Protein AF-A0A836BK67-F1 (afdb_monomer_lite)

Radius of gyration: 15.7 Å; chains: 1; bounding box: 32×42×34 Å

pLDDT: mean 86.34, std 13.84, range [33.91, 96.5]

Sequence (68 aa):
MAPGVCPNCGTSKWLASETSNYLAKATKHEHDEKYDVDLKDGLFVRSFVCKNCSNVVLIKETYDTELK

Foldseek 3Di:
DQDDADPPPRDSAKDKDPDWDKDWDWDADPPDRDIDTHPPPIFTWIWIAHPPPRDIDIDTDDDPPPPD

Structure (mmCIF, N/CA/C/O backbone):
data_AF-A0A836BK67-F1
#
_entry.id   AF-A0A836BK67-F1
#
loop_
_atom_site.group_PDB
_atom_site.id
_atom_site.type_symbol
_atom_site.label_atom_id
_atom_site.label_alt_id
_atom_site.label_comp_id
_atom_site.label_asym_id
_atom_site.label_entity_id
_atom_site.label_seq_id
_atom_site.pdbx_PDB_ins_code
_atom_site.Cartn_x
_atom_site.Cartn_y
_atom_site.Cartn_z
_atom_site.occupancy
_atom_site.B_iso_or_equiv
_atom_site.auth_seq_id
_atom_site.auth_comp_id
_atom_site.auth_asym_id
_atom_site.auth_atom_id
_atom_site.pdbx_PDB_model_num
ATOM 1 N N . MET A 1 1 ? -3.262 -9.215 6.534 1.00 60.97 1 MET A N 1
ATOM 2 C CA . MET A 1 1 ? -3.071 -8.508 7.824 1.00 60.97 1 MET A CA 1
ATOM 3 C C . MET A 1 1 ? -3.794 -7.167 7.751 1.00 60.97 1 MET A C 1
ATOM 5 O O . MET A 1 1 ? -3.676 -6.517 6.721 1.00 60.97 1 MET A O 1
ATOM 9 N N . ALA A 1 2 ? -4.571 -6.776 8.765 1.00 69.00 2 ALA A N 1
ATOM 10 C CA . ALA A 1 2 ? -5.158 -5.430 8.827 1.00 69.00 2 ALA A CA 1
ATOM 11 C C . ALA A 1 2 ? -4.126 -4.426 9.377 1.00 69.00 2 ALA A C 1
ATOM 13 O O . ALA A 1 2 ? -3.253 -4.845 10.145 1.00 69.00 2 ALA A O 1
ATOM 14 N N . PRO A 1 3 ? -4.210 -3.125 9.034 1.00 77.88 3 PRO A N 1
ATOM 15 C CA . PRO A 1 3 ? -3.421 -2.112 9.713 1.00 77.88 3 PRO A CA 1
ATOM 16 C C . PRO A 1 3 ? -3.775 -2.131 11.197 1.00 77.88 3 PRO A C 1
ATOM 18 O O . PRO A 1 3 ? -4.921 -2.410 11.555 1.00 77.88 3 PRO A O 1
ATOM 21 N N . GLY A 1 4 ? -2.796 -1.832 12.049 1.00 89.19 4 GLY A N 1
ATOM 22 C CA . GLY A 1 4 ? -3.030 -1.630 13.475 1.00 89.19 4 GLY A CA 1
ATOM 23 C C . GLY A 1 4 ? -3.913 -0.402 13.732 1.00 89.19 4 GLY A C 1
ATOM 24 O O . GLY A 1 4 ? -4.998 -0.230 13.171 1.00 89.19 4 GLY A O 1
ATOM 25 N N . VAL A 1 5 ? -3.458 0.489 14.604 1.00 94.50 5 VAL A N 1
ATOM 26 C CA . VAL A 1 5 ? -4.207 1.709 14.917 1.00 94.50 5 VAL A CA 1
ATOM 27 C C . VAL A 1 5 ? -4.035 2.750 13.806 1.00 94.50 5 VAL A C 1
ATOM 29 O O . VAL A 1 5 ? -2.930 2.973 13.317 1.00 94.50 5 VAL A O 1
ATOM 32 N N . CYS A 1 6 ? -5.129 3.401 13.404 1.00 93.94 6 CYS A N 1
ATOM 33 C CA . CYS A 1 6 ? -5.107 4.491 12.435 1.00 93.94 6 CYS A CA 1
ATOM 34 C C . CYS A 1 6 ? -4.253 5.652 12.958 1.00 93.94 6 CYS A C 1
ATOM 36 O O . CYS A 1 6 ? -4.611 6.232 13.987 1.00 93.94 6 CYS A O 1
ATOM 38 N N . PRO A 1 7 ? -3.191 6.055 12.234 1.00 93.44 7 PRO A N 1
ATOM 39 C CA . PRO A 1 7 ? -2.264 7.083 12.707 1.00 93.44 7 PRO A CA 1
ATOM 40 C C . PRO A 1 7 ? -2.904 8.473 12.786 1.00 93.44 7 PRO A C 1
ATOM 42 O O . PRO A 1 7 ? -2.369 9.352 13.446 1.00 93.44 7 PRO A O 1
ATOM 45 N N . ASN A 1 8 ? -4.053 8.672 12.129 1.00 95.00 8 ASN A N 1
ATOM 46 C CA . ASN A 1 8 ? -4.729 9.965 12.089 1.00 95.00 8 ASN A CA 1
ATOM 47 C C . ASN A 1 8 ? -5.769 10.152 13.210 1.00 95.00 8 ASN A C 1
ATOM 49 O O . ASN A 1 8 ? -5.951 11.256 13.700 1.00 95.00 8 ASN A O 1
ATOM 53 N N . CYS A 1 9 ? -6.493 9.099 13.613 1.00 95.62 9 CYS A N 1
ATOM 54 C CA . CYS A 1 9 ? -7.600 9.243 14.580 1.00 95.62 9 CYS A CA 1
ATOM 55 C C . CYS A 1 9 ? -7.655 8.172 15.678 1.00 95.62 9 CYS A C 1
ATOM 57 O O . CYS A 1 9 ? -8.619 8.131 16.437 1.00 95.62 9 CYS A O 1
ATOM 59 N N . GLY A 1 10 ? -6.673 7.272 15.750 1.00 95.00 10 GLY A N 1
ATOM 60 C CA . GLY A 1 10 ? -6.561 6.313 16.851 1.00 95.00 10 GLY A CA 1
ATOM 61 C C . GLY A 1 10 ? -7.536 5.127 16.819 1.00 95.00 10 GLY A C 1
ATOM 62 O O . GLY A 1 10 ? -7.492 4.284 17.709 1.00 95.00 10 GLY A O 1
ATOM 63 N N . THR A 1 11 ? -8.412 5.006 15.816 1.00 93.31 11 THR A N 1
ATOM 64 C CA . THR A 1 11 ? -9.307 3.838 15.688 1.00 93.31 11 THR A CA 1
ATOM 65 C C . THR A 1 11 ? -8.629 2.656 14.990 1.00 93.31 11 THR A C 1
ATOM 67 O O . THR A 1 11 ? -7.750 2.846 14.157 1.00 93.31 11 THR A O 1
ATOM 70 N N . SER A 1 12 ? -9.083 1.433 15.258 1.00 94.12 12 SER A N 1
ATOM 71 C CA . SER A 1 12 ? -8.678 0.204 14.550 1.00 94.12 12 SER A CA 1
ATOM 72 C C . SER A 1 12 ? -9.715 -0.273 13.521 1.00 94.12 12 SER A C 1
ATOM 74 O O . SER A 1 12 ? -9.632 -1.385 13.002 1.00 94.12 12 SER A O 1
ATOM 76 N N . LYS A 1 13 ? -10.736 0.546 13.231 1.00 93.81 13 LYS A N 1
ATOM 77 C CA . LYS A 1 13 ? -11.818 0.202 12.301 1.00 93.81 13 LYS A CA 1
ATOM 78 C C . LYS A 1 13 ? -11.447 0.555 10.860 1.00 93.81 13 LYS A C 1
ATOM 80 O O . LYS A 1 13 ? -11.416 1.729 10.490 1.00 93.81 13 LYS A O 1
ATOM 85 N N . TRP A 1 14 ? -11.277 -0.475 10.036 1.00 95.56 14 TRP A N 1
ATOM 86 C CA . TR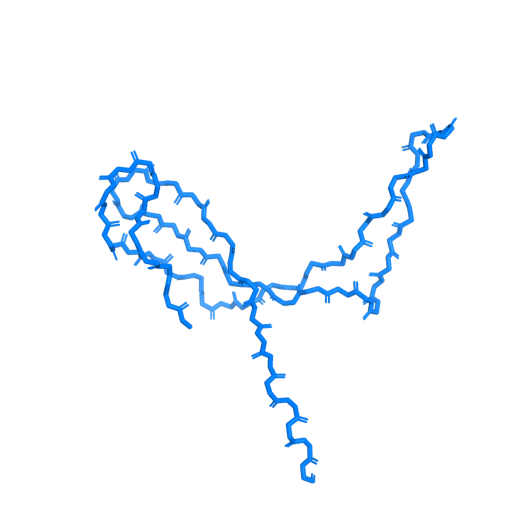P A 1 14 ? -10.863 -0.351 8.638 1.00 95.56 14 TRP A CA 1
ATOM 87 C C . TRP A 1 14 ? -11.873 -0.966 7.663 1.00 95.56 14 TRP A C 1
ATOM 89 O O . TRP A 1 14 ? -12.590 -1.913 7.996 1.00 95.56 14 TRP A O 1
ATOM 99 N N . LEU A 1 15 ? -11.916 -0.418 6.452 1.00 94.94 15 LEU A N 1
ATOM 100 C CA . LEU A 1 15 ? -12.454 -1.047 5.248 1.00 94.94 15 LEU A CA 1
ATOM 101 C C . LEU A 1 15 ? -11.270 -1.476 4.389 1.00 94.94 15 LEU A C 1
ATOM 103 O O . LEU A 1 15 ? -10.473 -0.629 3.997 1.00 94.94 15 LEU A O 1
ATOM 107 N N . ALA A 1 16 ? -11.137 -2.773 4.134 1.00 92.94 16 ALA A N 1
ATOM 108 C CA . ALA A 1 16 ? -10.133 -3.289 3.215 1.00 92.94 16 ALA A CA 1
ATOM 109 C C . ALA A 1 16 ? -10.685 -3.270 1.786 1.00 92.94 16 ALA A C 1
ATOM 111 O O . ALA A 1 16 ? -11.868 -3.536 1.581 1.00 92.94 16 ALA A O 1
ATOM 112 N N . SER A 1 17 ? -9.821 -2.994 0.816 1.00 90.69 17 SER A N 1
ATOM 113 C CA . SER A 1 17 ? -10.098 -3.309 -0.587 1.00 90.69 17 SER A CA 1
ATOM 114 C C . SER A 1 17 ? -10.291 -4.819 -0.764 1.00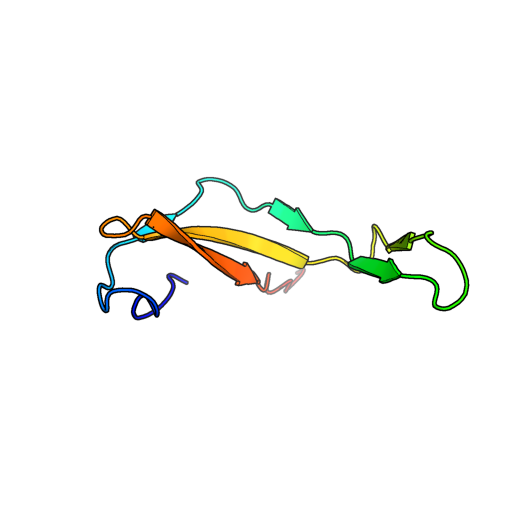 90.69 17 SER A C 1
ATOM 116 O O 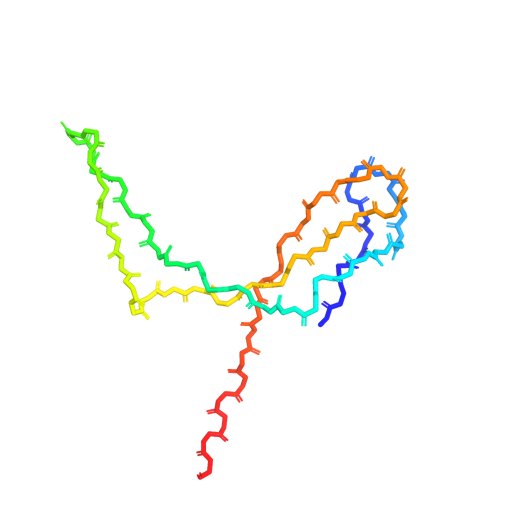. SER A 1 17 ? -9.635 -5.626 -0.098 1.00 90.69 17 SER A O 1
ATOM 118 N N . GLU A 1 18 ? -11.220 -5.193 -1.645 1.00 90.56 18 GLU A N 1
ATOM 119 C CA . GLU A 1 18 ? -11.509 -6.599 -1.956 1.00 90.56 18 GLU A CA 1
ATOM 120 C C . GLU A 1 18 ? -10.370 -7.252 -2.738 1.00 90.56 18 GLU A C 1
ATOM 122 O O . GLU A 1 18 ? -10.077 -8.433 -2.559 1.00 90.56 18 GLU A O 1
ATOM 127 N N . THR A 1 19 ? -9.704 -6.461 -3.578 1.00 87.56 19 THR A N 1
ATOM 128 C CA . THR A 1 19 ? -8.593 -6.893 -4.412 1.00 87.56 19 THR A CA 1
ATOM 129 C C . THR A 1 19 ? -7.308 -6.186 -4.025 1.00 87.56 19 THR A C 1
ATOM 131 O O . THR A 1 19 ? -7.280 -5.029 -3.600 1.00 87.56 19 THR A O 1
ATOM 134 N N . SER A 1 20 ? -6.219 -6.912 -4.211 1.00 88.44 20 SER A N 1
ATOM 135 C CA . SER A 1 20 ? -4.878 -6.373 -4.087 1.00 88.44 20 SER A CA 1
ATOM 136 C C . SER A 1 20 ? -4.444 -5.755 -5.408 1.00 88.44 20 SER A C 1
ATOM 138 O O . SER A 1 20 ? -4.798 -6.238 -6.482 1.00 88.44 20 SER A O 1
ATOM 140 N N . ASN A 1 21 ? -3.670 -4.680 -5.327 1.00 88.69 21 ASN A N 1
ATOM 141 C CA . ASN A 1 21 ? -3.180 -3.943 -6.484 1.00 88.69 21 ASN A CA 1
ATOM 142 C C . ASN A 1 21 ? -1.682 -4.174 -6.640 1.00 88.69 21 ASN A C 1
ATOM 144 O O . ASN A 1 21 ? -0.965 -4.270 -5.647 1.00 88.69 21 ASN A O 1
ATOM 148 N N . TYR A 1 22 ? -1.205 -4.228 -7.879 1.00 89.88 22 TYR A N 1
ATOM 149 C CA . TYR A 1 22 ? 0.221 -4.276 -8.169 1.00 89.88 22 TYR A CA 1
ATOM 150 C C . TYR A 1 22 ? 0.735 -2.868 -8.461 1.00 89.88 22 TYR A C 1
ATOM 152 O O . TYR A 1 22 ? 0.247 -2.202 -9.374 1.00 89.88 22 TYR A O 1
ATOM 160 N N . LEU A 1 23 ? 1.714 -2.414 -7.685 1.00 90.44 23 LEU A N 1
ATOM 161 C CA . LEU A 1 23 ? 2.404 -1.151 -7.906 1.00 90.44 23 LEU A CA 1
ATOM 162 C C . LEU A 1 23 ? 3.783 -1.436 -8.491 1.00 90.44 23 LEU A C 1
ATOM 164 O O . LEU A 1 23 ? 4.663 -1.947 -7.799 1.00 90.44 23 LEU A O 1
ATOM 168 N N . ALA A 1 24 ? 3.955 -1.099 -9.768 1.00 91.25 24 ALA A N 1
ATOM 169 C CA . ALA A 1 24 ? 5.255 -1.118 -10.421 1.00 91.25 24 ALA A CA 1
ATOM 170 C C . ALA A 1 24 ? 6.186 -0.081 -9.782 1.00 91.25 24 ALA A C 1
ATOM 172 O O . ALA A 1 24 ? 5.749 0.988 -9.340 1.00 91.25 24 ALA A O 1
ATOM 173 N N . LYS A 1 25 ? 7.478 -0.388 -9.741 1.00 90.38 25 LYS A N 1
ATOM 174 C CA . LYS A 1 25 ? 8.476 0.528 -9.200 1.00 90.38 25 LYS A CA 1
ATOM 175 C C . LYS A 1 25 ? 8.815 1.576 -10.243 1.00 90.38 25 LYS A C 1
ATOM 177 O O . LYS A 1 25 ? 9.239 1.247 -11.346 1.00 90.38 25 LYS A O 1
ATOM 182 N N . ALA A 1 26 ? 8.637 2.838 -9.877 1.00 91.00 26 ALA A N 1
ATOM 183 C CA . ALA A 1 26 ? 9.036 3.966 -10.700 1.00 91.00 26 ALA A CA 1
ATOM 184 C C . ALA A 1 26 ? 10.310 4.601 -10.131 1.00 91.00 26 ALA A C 1
ATOM 186 O O . ALA A 1 26 ? 10.368 4.909 -8.939 1.00 91.00 26 ALA A O 1
ATOM 187 N N . THR A 1 27 ? 11.311 4.822 -10.980 1.00 91.62 27 THR A N 1
ATOM 188 C CA . THR A 1 27 ? 12.544 5.541 -10.632 1.00 91.62 27 THR A CA 1
ATOM 189 C C . THR A 1 27 ? 12.606 6.819 -11.451 1.00 91.62 27 THR A C 1
ATOM 191 O O . THR A 1 27 ? 12.576 6.770 -12.679 1.00 91.62 27 THR A O 1
ATOM 194 N N . LYS A 1 28 ? 12.659 7.972 -10.779 1.00 93.06 28 LYS A N 1
ATOM 195 C CA . LYS A 1 28 ? 12.782 9.268 -11.452 1.00 93.06 28 LYS A CA 1
ATOM 196 C C . LYS A 1 28 ? 14.212 9.458 -11.952 1.00 93.06 28 LYS A C 1
ATOM 198 O O . LYS A 1 28 ? 15.154 9.165 -11.219 1.00 93.06 28 LYS A O 1
ATOM 203 N N . HIS A 1 29 ? 14.368 9.982 -13.161 1.00 91.62 29 HIS A N 1
ATOM 204 C CA . HIS A 1 29 ? 15.672 10.406 -13.665 1.00 91.62 29 HIS A CA 1
ATOM 205 C C . HIS A 1 29 ? 16.088 11.702 -12.965 1.00 91.62 29 HIS A C 1
ATOM 207 O O . HIS A 1 29 ? 15.286 12.615 -12.781 1.00 91.62 29 HIS A O 1
ATOM 213 N N . GLU A 1 30 ? 17.339 11.786 -12.522 1.00 87.62 30 GLU A N 1
ATOM 214 C CA . GLU A 1 30 ? 17.807 12.950 -11.756 1.00 87.62 30 GLU A CA 1
ATOM 215 C C . GLU A 1 30 ? 17.940 14.214 -12.626 1.00 87.62 30 GLU A C 1
ATOM 217 O O . GLU A 1 30 ? 17.834 15.328 -12.117 1.00 87.62 30 GLU A O 1
ATOM 222 N N . HIS A 1 31 ? 18.154 14.047 -13.936 1.00 83.69 31 HIS A N 1
ATOM 223 C CA . HIS A 1 31 ? 18.513 15.128 -14.864 1.00 83.69 31 HIS A CA 1
ATOM 224 C C . HIS A 1 31 ? 17.391 15.506 -15.845 1.00 83.69 31 HIS A C 1
ATOM 226 O O . HIS A 1 31 ? 17.522 16.487 -16.578 1.00 83.69 31 HIS A O 1
ATOM 232 N N . ASP A 1 32 ? 16.283 14.769 -15.849 1.00 81.81 32 ASP A N 1
ATOM 233 C CA . ASP A 1 32 ? 15.135 15.020 -16.710 1.00 81.81 32 ASP A CA 1
ATOM 234 C C . ASP A 1 32 ? 13.832 14.561 -16.038 1.00 81.81 32 ASP A C 1
ATOM 236 O O . ASP A 1 32 ? 13.828 13.712 -15.153 1.00 81.81 32 ASP A O 1
ATOM 240 N N . GLU A 1 33 ? 12.692 15.149 -16.412 1.00 88.62 33 GLU A N 1
ATOM 241 C CA . GLU A 1 33 ? 11.384 14.882 -15.781 1.00 88.62 33 GLU A CA 1
ATOM 242 C C . GLU A 1 33 ? 10.783 13.509 -16.146 1.00 88.62 33 GLU A C 1
ATOM 244 O O . GLU A 1 33 ? 9.568 13.305 -16.069 1.00 88.62 33 GLU A O 1
ATOM 249 N N . LYS A 1 34 ? 11.621 12.559 -16.561 1.00 91.56 34 LYS A N 1
ATOM 250 C CA . LYS A 1 34 ? 11.214 11.215 -16.958 1.00 91.56 34 LYS A CA 1
ATOM 251 C C . LYS A 1 34 ? 11.316 10.232 -15.798 1.00 91.56 34 LYS A C 1
ATOM 253 O O . LYS A 1 34 ? 11.968 10.469 -14.780 1.00 91.56 34 LYS A O 1
ATOM 258 N N . TYR A 1 35 ? 10.631 9.111 -15.981 1.00 91.12 35 TYR A N 1
ATOM 259 C CA . TYR A 1 35 ? 10.583 8.008 -15.037 1.00 91.12 35 TYR A CA 1
ATOM 260 C C . TYR A 1 35 ? 10.791 6.701 -15.796 1.00 91.12 35 TYR A C 1
ATOM 262 O O . TYR A 1 35 ? 10.118 6.465 -16.800 1.00 91.12 35 TYR A O 1
ATOM 270 N N . ASP A 1 36 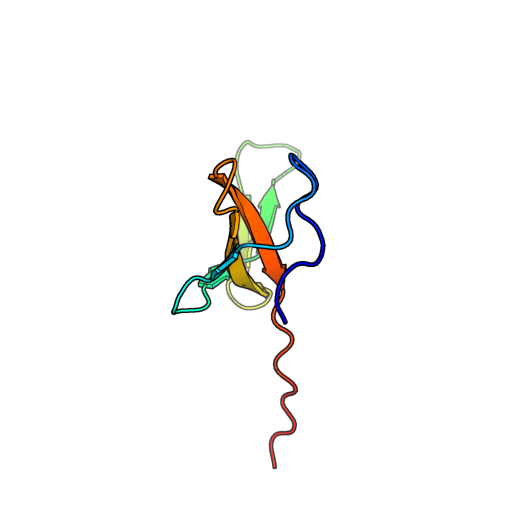? 11.666 5.843 -15.283 1.00 91.38 36 ASP A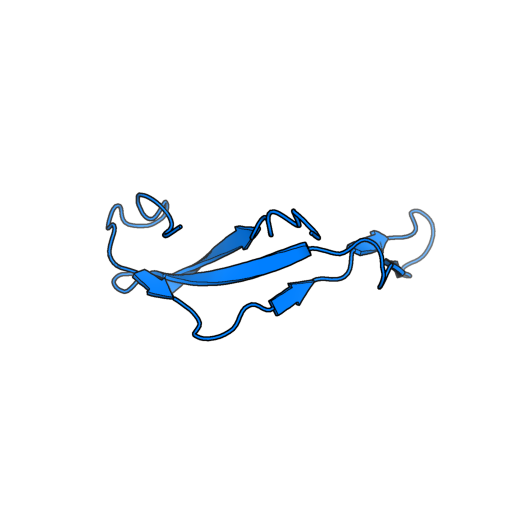 N 1
ATOM 271 C CA . ASP A 1 36 ? 11.687 4.431 -15.659 1.00 91.38 36 ASP A CA 1
ATOM 272 C C . ASP A 1 36 ? 10.697 3.666 -14.790 1.00 91.38 36 ASP A C 1
ATOM 274 O O . ASP A 1 36 ? 10.652 3.858 -13.572 1.00 91.38 36 ASP A O 1
ATOM 278 N N . VAL A 1 37 ? 9.922 2.779 -15.411 1.00 90.75 37 VAL A N 1
ATOM 279 C CA . VAL A 1 37 ? 8.948 1.933 -14.716 1.00 90.75 37 VAL A CA 1
ATOM 280 C C . VAL A 1 37 ? 9.352 0.474 -14.875 1.00 90.75 37 VAL A C 1
ATOM 282 O O . VAL A 1 37 ? 9.301 -0.077 -15.975 1.00 90.75 37 VAL A O 1
ATOM 285 N N . ASP A 1 38 ? 9.717 -0.165 -13.766 1.00 88.50 38 ASP A N 1
ATOM 286 C CA . ASP A 1 38 ? 9.982 -1.598 -13.720 1.00 88.50 38 ASP A CA 1
ATOM 287 C C . ASP A 1 38 ? 8.686 -2.355 -13.405 1.00 88.50 38 ASP A C 1
ATOM 289 O O . ASP A 1 38 ? 8.155 -2.324 -12.290 1.00 88.50 38 ASP A O 1
ATOM 293 N N . LEU A 1 39 ? 8.157 -3.031 -14.426 1.00 86.12 39 LEU A N 1
ATOM 294 C CA . LEU A 1 39 ? 6.945 -3.841 -14.317 1.00 86.12 39 LEU A CA 1
ATOM 295 C C . LEU A 1 39 ? 7.193 -5.203 -13.651 1.00 86.12 39 LEU A C 1
ATOM 297 O O . LEU A 1 39 ? 6.223 -5.860 -13.276 1.00 86.12 39 LEU A O 1
ATOM 301 N N . LYS A 1 40 ? 8.447 -5.645 -13.506 1.00 84.94 40 LYS A N 1
ATOM 302 C CA . LYS A 1 40 ? 8.822 -6.934 -12.902 1.00 84.94 40 LYS A CA 1
ATOM 303 C C . LYS A 1 40 ? 9.199 -6.796 -11.425 1.00 84.94 40 LYS A C 1
ATOM 305 O O . LYS A 1 40 ? 8.911 -7.707 -10.657 1.00 84.94 40 LYS A O 1
ATOM 310 N N . ASP A 1 41 ? 9.801 -5.673 -11.036 1.00 83.94 41 ASP A N 1
ATOM 311 C CA . ASP A 1 41 ? 10.212 -5.363 -9.656 1.00 83.94 41 ASP A CA 1
ATOM 312 C C . ASP A 1 41 ? 9.175 -4.480 -8.940 1.00 83.94 41 ASP A C 1
ATOM 314 O O . ASP A 1 41 ? 9.461 -3.359 -8.524 1.00 83.94 41 ASP A O 1
ATOM 318 N N . GLY A 1 42 ? 7.930 -4.949 -8.842 1.00 84.50 42 GLY A N 1
ATOM 319 C CA . GLY A 1 42 ? 6.836 -4.235 -8.179 1.00 84.50 42 GLY A CA 1
ATOM 320 C C . GLY A 1 42 ? 6.389 -4.863 -6.860 1.00 84.50 42 GLY A C 1
ATOM 321 O O . GLY A 1 42 ? 6.931 -5.856 -6.372 1.00 84.50 42 GLY A O 1
ATOM 322 N N . LEU A 1 43 ? 5.373 -4.256 -6.252 1.00 90.62 43 LEU A N 1
ATOM 323 C CA . LEU A 1 43 ? 4.837 -4.653 -4.953 1.00 90.62 43 LEU A CA 1
ATOM 324 C C . LEU A 1 43 ? 3.332 -4.865 -5.059 1.00 90.62 43 LEU A C 1
ATOM 326 O O . LEU A 1 43 ? 2.602 -3.967 -5.478 1.00 90.62 43 LEU A O 1
ATOM 330 N N . PHE A 1 44 ? 2.851 -6.018 -4.603 1.00 91.56 44 PHE A N 1
ATOM 331 C CA . PHE A 1 44 ? 1.431 -6.173 -4.326 1.00 91.56 44 PHE A CA 1
ATOM 332 C C . PHE A 1 44 ? 1.086 -5.457 -3.024 1.00 91.56 44 PHE A C 1
ATOM 334 O O . PHE A 1 44 ? 1.758 -5.628 -2.003 1.00 91.56 44 PHE A O 1
ATOM 341 N N . VAL A 1 45 ? 0.041 -4.640 -3.060 1.00 92.12 45 VAL A N 1
ATOM 342 C CA . VAL A 1 45 ? -0.439 -3.875 -1.915 1.00 92.12 45 VAL A CA 1
ATOM 343 C C . VAL A 1 45 ? -1.940 -4.043 -1.749 1.00 92.12 45 VAL A C 1
ATOM 345 O O . VAL A 1 45 ? -2.691 -4.116 -2.723 1.00 92.12 45 VAL A O 1
ATOM 348 N N . ARG A 1 46 ? -2.391 -4.022 -0.499 1.00 93.56 46 ARG A N 1
ATOM 349 C CA . ARG A 1 46 ? -3.805 -3.901 -0.153 1.00 93.56 46 ARG A CA 1
ATOM 350 C C . ARG A 1 46 ? -4.064 -2.546 0.486 1.00 93.56 46 ARG A C 1
ATOM 352 O O . ARG A 1 46 ? -3.362 -2.140 1.415 1.00 93.56 46 ARG A O 1
ATOM 359 N N . SER A 1 47 ? -5.069 -1.846 -0.020 1.00 93.62 47 SER A N 1
ATOM 360 C CA . SER A 1 47 ? -5.518 -0.553 0.496 1.00 93.62 47 SER A CA 1
ATOM 361 C C . SER A 1 47 ? -6.526 -0.735 1.624 1.00 93.62 47 SER A C 1
ATOM 363 O O . SER A 1 47 ? -7.425 -1.575 1.536 1.00 93.62 47 SER A O 1
ATOM 365 N N . PHE A 1 48 ? -6.396 0.091 2.659 1.00 94.56 48 PHE A N 1
ATOM 366 C CA . PHE A 1 48 ? -7.308 0.158 3.792 1.00 94.56 48 PHE A CA 1
ATOM 367 C C . PHE A 1 48 ? -7.745 1.599 4.028 1.00 94.56 48 PHE A C 1
ATOM 369 O O . PHE A 1 48 ? -6.909 2.494 4.134 1.00 94.56 48 PHE A O 1
ATOM 376 N N . VAL A 1 49 ? -9.052 1.811 4.154 1.00 95.69 49 VAL A N 1
ATOM 377 C CA . VAL A 1 49 ? -9.654 3.116 4.439 1.00 95.69 49 VAL A CA 1
ATOM 378 C C . VAL A 1 49 ? -10.196 3.121 5.862 1.00 95.69 49 VAL A C 1
ATOM 380 O O . VAL A 1 49 ? -10.949 2.230 6.265 1.00 95.69 49 VAL A O 1
ATOM 383 N N . CYS A 1 50 ? -9.795 4.108 6.655 1.00 96.06 50 CYS A N 1
ATOM 384 C CA . CYS A 1 50 ? -10.262 4.269 8.024 1.00 96.06 50 CYS A CA 1
ATOM 385 C C . CYS A 1 50 ? -11.756 4.609 8.030 1.00 96.06 50 CYS A C 1
ATOM 387 O O . CYS A 1 50 ? -12.165 5.600 7.430 1.00 96.06 50 CYS A O 1
ATOM 389 N N . LYS A 1 51 ? -12.569 3.850 8.773 1.00 96.00 51 LYS A N 1
ATOM 390 C CA . LYS A 1 51 ? -14.024 4.084 8.851 1.00 96.00 51 LYS A CA 1
ATOM 391 C C . LYS A 1 51 ? -14.410 5.389 9.551 1.00 96.00 51 LYS A C 1
ATOM 393 O O . LYS A 1 51 ? -15.550 5.813 9.426 1.00 96.00 51 LYS A O 1
ATOM 398 N N . ASN A 1 52 ? -13.499 5.979 10.326 1.00 96.50 52 ASN A N 1
ATOM 399 C CA . ASN A 1 52 ? -13.786 7.169 11.127 1.00 96.50 52 ASN A CA 1
ATOM 400 C C . ASN A 1 52 ? -13.348 8.472 10.448 1.00 96.50 52 ASN A C 1
ATOM 402 O O . ASN A 1 52 ? -14.096 9.438 10.437 1.00 96.50 52 ASN A O 1
ATOM 406 N N . CYS A 1 53 ? -12.130 8.508 9.898 1.00 95.81 53 CYS A N 1
ATOM 407 C CA . CYS A 1 53 ? -11.544 9.733 9.339 1.00 95.81 53 CYS A CA 1
ATOM 408 C C . CYS A 1 53 ? -11.147 9.621 7.864 1.00 95.81 53 CYS A C 1
ATOM 410 O O . CYS A 1 53 ? -10.461 10.502 7.356 1.00 95.81 53 CYS A O 1
ATOM 412 N N . SER A 1 54 ? -11.505 8.519 7.197 1.00 96.00 54 SER A N 1
ATOM 413 C CA . SER A 1 54 ? -11.229 8.269 5.774 1.00 96.00 54 SER A CA 1
ATOM 414 C C . SER A 1 54 ? -9.749 8.273 5.371 1.00 96.00 54 SER A C 1
ATOM 416 O O . SER A 1 54 ? -9.437 8.261 4.185 1.00 96.00 54 SER A O 1
ATOM 418 N N . ASN A 1 55 ? -8.826 8.239 6.338 1.00 95.44 55 ASN A N 1
ATOM 419 C CA . ASN A 1 55 ? -7.402 8.094 6.055 1.00 95.44 55 ASN A CA 1
ATOM 420 C C . ASN A 1 55 ? -7.123 6.766 5.335 1.00 95.44 55 ASN A C 1
ATOM 422 O O . ASN A 1 55 ? -7.665 5.730 5.732 1.00 95.44 55 ASN A O 1
ATOM 426 N N . VAL A 1 56 ? -6.257 6.797 4.324 1.00 94.06 56 VAL A N 1
ATOM 427 C CA . VAL A 1 56 ? -5.911 5.637 3.499 1.00 94.06 56 VAL A CA 1
ATOM 428 C C . VAL A 1 56 ? -4.501 5.173 3.834 1.00 94.06 56 VAL A C 1
ATOM 430 O O . VAL A 1 56 ? -3.574 5.972 3.915 1.00 94.06 56 VAL A O 1
ATOM 433 N N . VAL A 1 57 ? -4.331 3.867 4.001 1.00 93.50 57 VAL A N 1
ATOM 434 C CA . VAL A 1 57 ? -3.021 3.227 4.166 1.00 93.50 57 VAL A CA 1
ATOM 435 C C . VAL A 1 57 ? -2.893 2.046 3.219 1.00 93.50 57 VAL A C 1
ATOM 437 O O . VAL A 1 57 ? -3.854 1.314 2.980 1.00 93.50 57 VAL A O 1
ATOM 440 N N . LEU A 1 58 ? -1.687 1.871 2.683 1.00 92.38 58 LEU A N 1
ATOM 441 C CA . LEU A 1 58 ? -1.315 0.756 1.821 1.00 92.38 5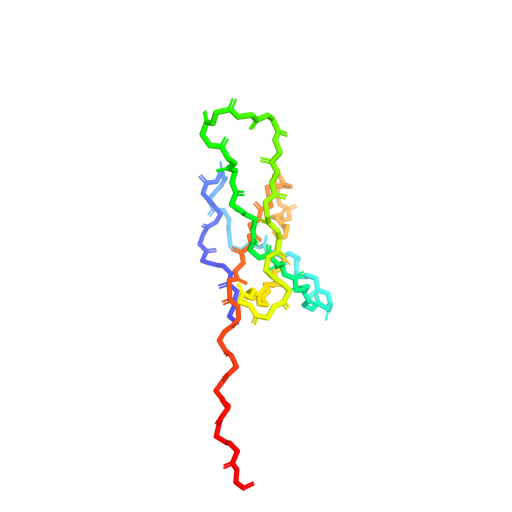8 LEU A CA 1
ATOM 442 C C . LEU A 1 58 ? -0.424 -0.195 2.614 1.00 92.38 58 LEU A C 1
ATOM 444 O O . LEU A 1 58 ? 0.565 0.233 3.208 1.00 92.38 58 LEU A O 1
ATOM 448 N N . ILE A 1 59 ? -0.766 -1.480 2.621 1.00 90.75 59 ILE A N 1
ATOM 449 C CA . ILE A 1 59 ? 0.062 -2.523 3.229 1.00 90.75 59 ILE A CA 1
ATOM 450 C C . ILE A 1 59 ? 0.602 -3.409 2.118 1.00 90.75 59 ILE A C 1
ATOM 452 O O . ILE A 1 59 ? -0.174 -3.930 1.319 1.00 90.75 59 ILE A O 1
ATOM 456 N N . LYS A 1 60 ? 1.927 -3.590 2.089 1.00 90.19 60 LYS A N 1
ATOM 457 C CA . LYS A 1 60 ? 2.584 -4.568 1.219 1.00 90.19 60 LYS A CA 1
ATOM 458 C C . LYS A 1 60 ? 2.118 -5.971 1.594 1.00 90.19 60 LYS A C 1
ATOM 460 O O . LYS A 1 60 ? 2.196 -6.365 2.756 1.00 90.19 60 LYS A O 1
ATOM 465 N N . GLU A 1 61 ? 1.671 -6.724 0.604 1.00 86.31 61 GLU A N 1
ATOM 466 C CA . GLU A 1 61 ? 1.381 -8.138 0.755 1.00 86.31 61 GLU A CA 1
ATOM 467 C C . GLU A 1 61 ? 2.613 -8.951 0.381 1.00 86.31 61 GLU A C 1
ATOM 469 O O . GLU A 1 61 ? 3.138 -8.861 -0.729 1.00 86.31 61 GLU A O 1
ATOM 474 N N . THR A 1 62 ? 3.091 -9.739 1.335 1.00 73.31 62 THR A N 1
ATOM 475 C CA . THR A 1 62 ? 4.103 -10.757 1.086 1.00 73.31 62 THR A CA 1
ATOM 476 C C . THR A 1 62 ? 3.363 -12.039 0.733 1.00 73.31 62 THR A C 1
ATOM 478 O O . THR A 1 62 ? 2.655 -12.594 1.570 1.00 73.31 62 THR A O 1
ATOM 481 N N . TYR A 1 63 ? 3.482 -12.477 -0.517 1.00 63.97 63 TYR A N 1
ATOM 482 C CA . TYR A 1 63 ? 3.009 -13.793 -0.927 1.00 63.97 63 TYR A CA 1
ATOM 483 C C . TYR A 1 63 ? 4.140 -14.771 -0.636 1.00 63.97 63 TYR A C 1
ATOM 485 O O . TYR A 1 63 ? 5.174 -14.725 -1.303 1.00 63.97 63 TYR A O 1
ATOM 493 N N . ASP A 1 64 ? 3.961 -15.607 0.386 1.00 50.12 64 ASP A N 1
ATOM 494 C CA . ASP A 1 64 ? 4.844 -16.742 0.641 1.00 50.12 64 ASP A CA 1
ATOM 495 C C . ASP A 1 64 ? 4.712 -17.686 -0.557 1.00 50.12 64 ASP A C 1
ATOM 497 O O . ASP A 1 64 ? 3.740 -18.426 -0.705 1.00 50.12 64 ASP A O 1
ATOM 501 N N . THR A 1 65 ? 5.627 -17.546 -1.509 1.00 48.03 65 THR A N 1
ATOM 502 C CA . THR A 1 65 ? 5.683 -18.389 -2.699 1.00 48.03 65 THR A CA 1
ATOM 503 C C . THR A 1 65 ? 6.485 -19.632 -2.339 1.00 48.03 65 THR A C 1
ATOM 505 O O . THR A 1 65 ? 7.559 -19.876 -2.876 1.00 48.03 65 THR A O 1
ATOM 508 N N . GLU A 1 66 ? 5.950 -20.449 -1.431 1.00 42.72 66 GLU A N 1
ATOM 509 C CA . GLU A 1 66 ? 6.310 -21.866 -1.394 1.00 42.72 66 GLU A CA 1
ATOM 510 C C . GLU A 1 66 ? 5.640 -22.541 -2.601 1.00 42.72 66 GLU A C 1
ATOM 512 O O . GLU A 1 66 ? 4.581 -23.163 -2.512 1.00 42.72 66 GLU A O 1
ATOM 517 N N . LEU A 1 67 ? 6.242 -22.341 -3.776 1.00 45.62 67 LEU A N 1
ATOM 518 C CA . LEU A 1 67 ? 5.996 -23.158 -4.959 1.00 45.62 67 LEU A CA 1
ATOM 519 C C . LEU A 1 67 ? 6.452 -24.587 -4.629 1.00 45.62 67 LEU A C 1
ATOM 521 O O . LEU A 1 67 ? 7.651 -24.862 -4.598 1.00 45.62 67 LEU A O 1
ATOM 525 N N . LYS A 1 68 ? 5.490 -25.468 -4.335 1.00 33.91 68 LYS A N 1
ATOM 526 C CA . LYS A 1 68 ? 5.673 -26.923 -4.417 1.00 33.91 68 LYS A CA 1
ATOM 527 C C . LYS A 1 68 ? 5.705 -27.382 -5.867 1.00 33.91 68 LYS A C 1
ATOM 529 O O . LYS A 1 68 ? 4.932 -26.813 -6.671 1.00 33.91 68 LYS A O 1
#

Secondary structure (DSSP, 8-state):
---SS-TTT----EEE-SS-EEEEEEEE-SSSS-EEEEEEEEEEEEEEEETTT--EEEEE--------